Protein AF-A0A6I1R3F6-F1 (afdb_monomer)

Structure (mmCIF, N/CA/C/O backbone):
data_AF-A0A6I1R3F6-F1
#
_entry.id   AF-A0A6I1R3F6-F1
#
loop_
_atom_site.group_PDB
_atom_site.id
_atom_site.type_symbol
_atom_site.label_atom_id
_atom_site.label_alt_id
_atom_site.label_comp_id
_atom_site.label_asym_id
_atom_site.label_entity_id
_atom_site.label_seq_id
_atom_site.pdbx_PDB_ins_code
_atom_site.Cartn_x
_atom_site.Cartn_y
_atom_site.Cartn_z
_atom_site.occupancy
_atom_site.B_iso_or_equiv
_atom_site.auth_seq_id
_atom_site.auth_comp_id
_atom_site.auth_asym_id
_atom_site.auth_atom_id
_atom_site.pdbx_PDB_model_num
ATOM 1 N N . MET A 1 1 ? 29.181 -37.029 -28.306 1.00 40.41 1 MET A N 1
ATOM 2 C CA . MET A 1 1 ? 28.873 -35.584 -28.280 1.00 40.41 1 MET A CA 1
ATOM 3 C C . MET A 1 1 ? 28.241 -35.306 -26.934 1.00 40.41 1 MET A C 1
ATOM 5 O O . MET A 1 1 ? 27.247 -35.942 -26.618 1.00 40.41 1 MET A O 1
ATOM 9 N N . ASN A 1 2 ? 28.921 -34.522 -26.099 1.00 43.09 2 ASN A N 1
ATOM 10 C CA . ASN A 1 2 ? 28.601 -34.361 -24.684 1.00 43.09 2 ASN A CA 1
ATOM 11 C C . ASN A 1 2 ? 27.463 -33.340 -24.540 1.00 43.09 2 ASN A C 1
ATOM 13 O O . ASN A 1 2 ? 27.579 -32.219 -25.027 1.00 43.09 2 ASN A O 1
ATOM 17 N N . THR A 1 3 ? 26.352 -33.756 -23.946 1.00 56.38 3 THR A N 1
ATOM 18 C CA . THR A 1 3 ? 25.122 -32.978 -23.780 1.00 56.38 3 THR A CA 1
ATOM 19 C C . THR A 1 3 ? 25.123 -32.307 -22.409 1.00 56.38 3 THR A C 1
ATOM 21 O O . THR A 1 3 ? 24.576 -32.893 -21.481 1.00 56.38 3 THR A O 1
ATOM 24 N N . ASN A 1 4 ? 25.759 -31.139 -22.238 1.00 58.84 4 ASN A N 1
ATOM 25 C CA . ASN A 1 4 ? 25.516 -30.315 -21.039 1.00 58.84 4 ASN A CA 1
ATOM 26 C C . ASN A 1 4 ? 25.976 -28.843 -21.124 1.00 58.84 4 ASN A C 1
ATOM 28 O O . ASN A 1 4 ? 26.425 -28.289 -20.126 1.00 58.84 4 ASN A O 1
ATOM 32 N N . GLU A 1 5 ? 25.876 -28.200 -22.284 1.00 63.78 5 GLU A N 1
ATOM 33 C CA . GLU A 1 5 ? 26.035 -26.741 -22.374 1.00 63.78 5 GLU A CA 1
ATOM 34 C C . GLU A 1 5 ? 24.623 -26.145 -22.394 1.00 63.78 5 GLU A C 1
ATOM 36 O O . GLU A 1 5 ? 23.944 -26.172 -23.424 1.00 63.78 5 GLU A O 1
ATOM 41 N N . LEU A 1 6 ? 24.127 -25.695 -21.238 1.00 65.44 6 LEU A N 1
ATOM 42 C CA . LEU A 1 6 ? 22.961 -24.815 -21.232 1.00 65.44 6 LEU A CA 1
ATOM 43 C C . LEU A 1 6 ? 23.379 -23.520 -21.950 1.00 65.44 6 LEU A C 1
ATOM 45 O O . LEU A 1 6 ? 24.468 -23.023 -21.680 1.00 65.44 6 LEU A O 1
ATOM 49 N N . PRO A 1 7 ? 22.558 -22.968 -22.858 1.00 79.00 7 PRO A N 1
ATOM 50 C CA . PRO A 1 7 ? 22.942 -21.830 -23.699 1.00 79.00 7 PRO A CA 1
ATOM 51 C C . PRO A 1 7 ? 23.193 -20.513 -22.937 1.00 79.00 7 PRO A C 1
ATOM 53 O O . PRO A 1 7 ? 23.500 -19.515 -23.581 1.00 79.00 7 PRO A O 1
ATOM 56 N N . PHE A 1 8 ? 23.057 -20.508 -21.606 1.00 79.88 8 PHE A N 1
ATOM 57 C CA . PHE A 1 8 ? 23.216 -19.351 -20.725 1.00 79.88 8 PHE A CA 1
ATOM 58 C C . PHE A 1 8 ? 23.803 -19.788 -19.374 1.00 79.88 8 PHE A C 1
ATOM 60 O O . PHE A 1 8 ? 23.518 -20.897 -18.904 1.00 79.88 8 PHE A O 1
ATOM 67 N N . SER A 1 9 ? 24.596 -18.920 -18.748 1.00 87.06 9 SER A N 1
ATOM 68 C CA . SER A 1 9 ? 25.191 -19.116 -17.423 1.00 87.06 9 SER A CA 1
ATOM 69 C C . SER A 1 9 ? 24.398 -18.396 -16.321 1.00 87.06 9 SER A C 1
ATOM 71 O O .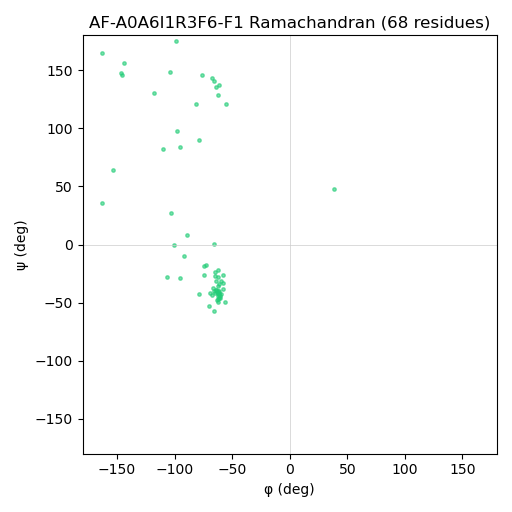 SER A 1 9 ? 23.417 -17.700 -16.582 1.00 87.06 9 SER A O 1
ATOM 73 N N . LEU A 1 10 ? 24.784 -18.578 -15.052 1.00 85.00 10 LEU A N 1
ATOM 74 C CA . LEU A 1 10 ? 24.125 -17.902 -13.924 1.00 85.00 10 LEU A CA 1
ATOM 75 C C . LEU A 1 10 ? 24.263 -16.378 -14.035 1.00 85.00 10 LEU A C 1
ATOM 77 O O . LEU A 1 10 ? 23.345 -15.631 -13.702 1.00 85.00 10 LEU A O 1
ATOM 81 N N . GLU A 1 11 ? 25.407 -15.932 -14.533 1.00 84.94 11 GLU A N 1
ATOM 82 C CA . GLU A 1 11 ? 25.749 -14.531 -14.739 1.00 84.94 11 GLU A CA 1
ATOM 83 C C . GLU A 1 11 ? 24.809 -13.852 -15.746 1.00 84.94 11 GLU A C 1
ATOM 85 O O . GLU A 1 11 ? 24.536 -12.665 -15.598 1.00 84.94 11 GLU A O 1
ATOM 90 N N . ASP A 1 12 ? 24.237 -14.603 -16.695 1.00 84.25 12 ASP A N 1
ATOM 91 C CA . ASP A 1 12 ? 23.247 -14.088 -17.652 1.00 84.25 12 ASP A CA 1
ATOM 92 C C . ASP A 1 12 ? 21.866 -13.825 -17.012 1.00 84.25 12 ASP A C 1
ATOM 94 O O . ASP A 1 12 ? 21.034 -13.118 -17.582 1.00 84.25 12 ASP A O 1
ATOM 98 N N . VAL A 1 13 ? 21.595 -14.398 -15.831 1.00 85.81 13 VAL A N 1
ATOM 99 C CA . VAL A 1 13 ? 20.303 -14.299 -15.120 1.00 85.81 13 VAL A CA 1
ATOM 100 C C . VAL A 1 13 ? 20.390 -13.378 -13.898 1.00 85.81 13 VAL A C 1
ATOM 102 O O . VAL A 1 13 ? 19.394 -12.767 -13.501 1.00 85.81 13 VAL A O 1
ATOM 105 N N . VAL A 1 14 ? 21.571 -13.253 -13.287 1.00 90.69 14 VAL A N 1
ATOM 106 C CA . VAL A 1 14 ? 21.792 -12.396 -12.114 1.00 90.69 14 VAL A CA 1
ATOM 107 C C . VAL A 1 14 ? 21.925 -10.937 -12.553 1.00 90.69 14 VAL A C 1
ATOM 109 O O . VAL A 1 14 ? 23.012 -10.427 -12.800 1.00 90.69 14 VAL A O 1
ATOM 112 N N . LEU A 1 15 ? 20.790 -10.241 -12.604 1.00 88.44 15 LEU A N 1
ATOM 113 C CA . LEU A 1 15 ? 20.682 -8.843 -13.036 1.00 88.44 15 LEU A CA 1
ATOM 114 C C . LEU A 1 15 ? 20.516 -7.863 -11.860 1.00 88.44 15 LEU A C 1
ATOM 116 O O . LEU A 1 15 ? 19.917 -6.800 -12.001 1.00 88.44 15 LEU A O 1
ATOM 120 N N . ASN A 1 16 ? 21.020 -8.200 -10.668 1.00 90.44 16 ASN A N 1
ATOM 121 C CA . ASN A 1 16 ? 20.849 -7.364 -9.471 1.00 90.44 16 ASN A CA 1
ATOM 122 C C . ASN A 1 16 ? 21.444 -5.953 -9.638 1.00 90.44 16 ASN A C 1
ATOM 124 O O . ASN A 1 16 ? 20.908 -5.008 -9.062 1.00 90.44 16 ASN A O 1
ATOM 128 N N . SER A 1 17 ? 22.515 -5.800 -10.429 1.00 89.38 17 SER A N 1
ATOM 129 C CA . SER A 1 17 ? 23.080 -4.490 -10.791 1.00 89.38 17 SER A CA 1
ATOM 130 C C . SER A 1 17 ? 22.088 -3.622 -11.566 1.00 89.38 17 SER A C 1
ATOM 132 O O . SER A 1 17 ? 22.050 -2.410 -11.367 1.00 89.38 17 SER A O 1
ATOM 134 N N . GLU A 1 18 ? 21.242 -4.243 -12.391 1.00 90.19 18 GLU A N 1
ATOM 135 C CA . GLU A 1 18 ? 20.272 -3.560 -13.248 1.00 90.19 18 GLU A CA 1
ATOM 136 C C . GLU A 1 18 ? 19.074 -3.008 -12.468 1.00 90.19 18 GLU A C 1
ATOM 138 O O . GLU A 1 18 ? 18.390 -2.097 -12.937 1.00 90.19 18 GLU A O 1
ATOM 143 N N . LEU A 1 19 ? 18.832 -3.498 -11.244 1.00 88.62 19 LEU A N 1
ATOM 144 C CA . LEU A 1 19 ? 17.752 -2.999 -10.385 1.00 88.62 19 LEU A CA 1
ATOM 145 C C . LEU A 1 19 ? 17.885 -1.498 -10.100 1.00 88.62 19 LEU A C 1
ATOM 147 O O . LEU A 1 19 ? 16.870 -0.812 -10.002 1.00 88.62 19 LEU A O 1
ATOM 151 N N . LEU A 1 20 ? 19.118 -0.985 -10.013 1.00 89.06 20 LEU A N 1
ATOM 152 C CA . LEU A 1 20 ? 19.398 0.436 -9.777 1.00 89.06 20 LEU A CA 1
ATOM 153 C C . LEU A 1 20 ? 18.931 1.338 -10.927 1.00 89.06 20 LEU A C 1
ATOM 155 O O . LEU A 1 20 ? 18.685 2.522 -10.711 1.00 89.06 20 LEU A O 1
ATOM 159 N N . TYR A 1 21 ? 18.806 0.785 -12.134 1.00 89.75 21 TYR A N 1
ATOM 160 C CA . TYR A 1 21 ? 18.406 1.518 -13.335 1.00 89.75 21 TYR A CA 1
ATOM 161 C C . TYR A 1 21 ? 16.935 1.310 -13.696 1.00 89.75 21 TYR A C 1
ATOM 163 O O . TYR A 1 21 ? 16.448 1.883 -14.674 1.00 89.75 21 TYR A O 1
ATOM 171 N N . ARG A 1 22 ? 16.197 0.511 -12.913 1.00 87.88 22 ARG A N 1
ATOM 172 C CA . ARG A 1 22 ? 14.763 0.329 -13.116 1.00 87.88 22 ARG A CA 1
ATOM 173 C C . ARG A 1 22 ? 14.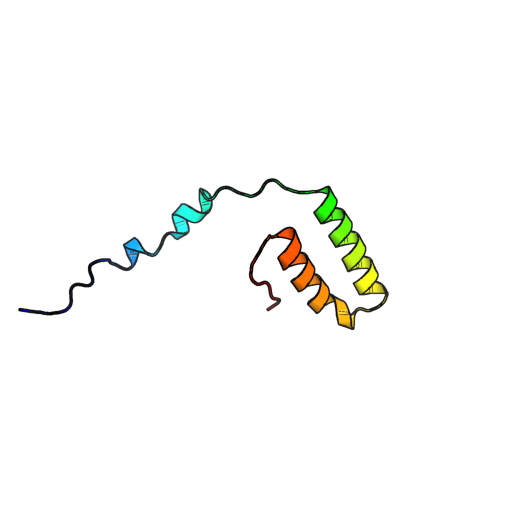058 1.668 -12.923 1.00 87.88 22 ARG A C 1
ATOM 175 O O . ARG A 1 22 ? 14.226 2.328 -11.900 1.00 87.88 22 ARG A O 1
ATOM 182 N N . ALA A 1 23 ? 13.228 2.044 -13.893 1.00 88.38 23 ALA A N 1
ATOM 183 C CA . ALA A 1 23 ? 12.379 3.217 -13.757 1.00 88.38 23 ALA A CA 1
ATOM 184 C C . ALA A 1 23 ? 11.519 3.085 -12.490 1.00 88.38 23 ALA A C 1
ATOM 186 O O . ALA A 1 23 ? 10.759 2.123 -12.339 1.00 88.38 23 ALA A O 1
ATOM 187 N N . CYS A 1 24 ? 11.663 4.045 -11.578 1.00 84.88 24 CYS A N 1
ATOM 188 C CA . CYS A 1 24 ? 10.794 4.142 -10.418 1.00 84.88 24 CYS A CA 1
ATOM 189 C C . CYS A 1 24 ? 9.444 4.721 -10.851 1.00 84.88 24 CYS A C 1
ATOM 191 O O . CYS A 1 24 ? 9.385 5.569 -11.747 1.00 84.88 24 CYS A O 1
ATOM 193 N N . ARG A 1 25 ? 8.358 4.276 -10.214 1.00 86.38 25 ARG A N 1
ATOM 194 C CA . ARG A 1 25 ? 7.059 4.930 -10.398 1.00 86.38 25 ARG A CA 1
ATOM 195 C C . ARG A 1 25 ? 7.118 6.325 -9.781 1.00 86.38 25 ARG A C 1
ATOM 197 O O . ARG A 1 25 ? 7.766 6.519 -8.753 1.00 86.38 25 ARG A O 1
ATOM 204 N N . SER A 1 26 ? 6.459 7.293 -10.411 1.00 90.88 26 SER A N 1
ATOM 205 C CA . SER A 1 26 ? 6.272 8.602 -9.788 1.00 90.88 26 SER A CA 1
ATOM 206 C C . SER A 1 26 ? 5.457 8.435 -8.502 1.00 90.88 26 SER A C 1
ATOM 208 O O . SER A 1 26 ? 4.502 7.657 -8.512 1.00 90.88 26 SER A O 1
ATOM 210 N N . PRO A 1 27 ? 5.830 9.122 -7.411 1.00 91.50 27 PRO A N 1
ATOM 211 C CA . PRO A 1 27 ? 5.087 9.038 -6.163 1.00 91.50 27 PRO A CA 1
ATOM 212 C C . PRO A 1 27 ? 3.689 9.639 -6.328 1.00 91.50 27 PRO A C 1
ATOM 214 O O . PRO A 1 27 ? 3.535 10.683 -6.968 1.00 91.50 27 PRO A O 1
ATOM 217 N N . ASP A 1 28 ? 2.698 8.997 -5.712 1.00 95.88 28 ASP A N 1
ATOM 218 C CA . ASP A 1 28 ? 1.342 9.522 -5.545 1.00 95.88 28 ASP A CA 1
ATOM 219 C C . ASP A 1 28 ? 1.126 9.844 -4.063 1.00 95.88 28 ASP A C 1
ATOM 221 O O . ASP A 1 28 ? 0.617 9.042 -3.280 1.00 95.88 28 ASP A O 1
ATOM 225 N N . TYR A 1 29 ? 1.599 11.023 -3.660 1.00 97.00 29 TYR A N 1
ATOM 226 C CA . TYR A 1 29 ? 1.596 11.429 -2.255 1.00 97.00 29 TYR A CA 1
ATOM 227 C C . TYR A 1 29 ? 0.191 11.590 -1.670 1.00 97.00 29 TYR A C 1
ATOM 229 O O . TYR A 1 29 ? 0.022 11.467 -0.458 1.00 97.00 29 TYR A O 1
ATOM 237 N N . GLU A 1 30 ? -0.802 11.895 -2.505 1.00 98.25 30 GLU A N 1
ATOM 238 C CA . GLU A 1 30 ? -2.187 12.031 -2.062 1.00 98.25 30 GLU A CA 1
ATOM 239 C C . GLU A 1 30 ? -2.740 10.658 -1.678 1.00 98.25 30 GLU A C 1
ATOM 241 O O . GLU A 1 30 ? -3.143 10.467 -0.527 1.00 98.25 30 GLU A O 1
ATOM 246 N N . ALA A 1 31 ? -2.630 9.678 -2.581 1.00 97.81 31 ALA A N 1
ATOM 247 C 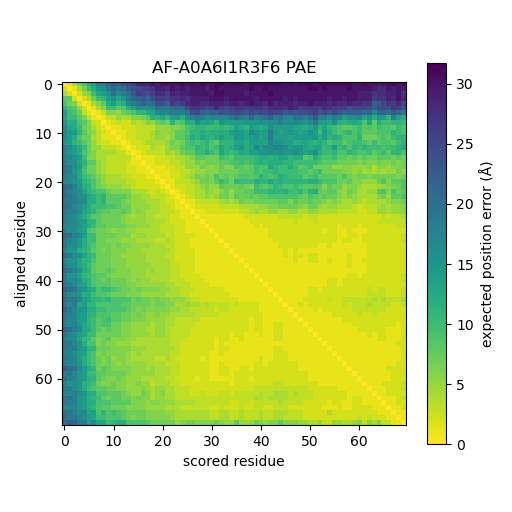CA . ALA A 1 31 ? -3.064 8.308 -2.322 1.00 97.81 31 ALA A CA 1
ATOM 248 C C . ALA A 1 31 ? -2.300 7.662 -1.151 1.00 97.81 31 ALA A C 1
ATOM 250 O O . ALA A 1 31 ? -2.900 7.004 -0.298 1.00 97.81 31 ALA A O 1
ATOM 251 N N . GLU A 1 32 ? -0.982 7.879 -1.063 1.00 97.56 32 GLU A N 1
ATOM 252 C CA . GLU A 1 32 ? -0.167 7.396 0.059 1.00 97.56 32 GLU A CA 1
ATOM 253 C C . GLU A 1 32 ? -0.633 7.984 1.400 1.00 97.56 32 GLU A C 1
ATOM 255 O O . GLU A 1 32 ? -0.767 7.260 2.390 1.00 97.56 32 GLU A O 1
ATOM 260 N N . ASN A 1 33 ? -0.914 9.288 1.455 1.00 98.50 33 ASN A N 1
ATOM 261 C CA . ASN A 1 33 ? -1.360 9.942 2.681 1.00 98.50 33 ASN A CA 1
ATOM 262 C C . ASN A 1 33 ? -2.755 9.466 3.123 1.00 98.50 33 ASN A C 1
ATOM 264 O O . ASN A 1 33 ? -2.962 9.175 4.303 1.00 98.50 33 ASN A O 1
ATOM 268 N N . GLU A 1 34 ? -3.704 9.345 2.192 1.00 98.62 34 GLU A N 1
ATOM 269 C CA . GLU A 1 34 ? -5.039 8.802 2.477 1.00 98.62 34 GLU A CA 1
ATOM 270 C C . GLU A 1 34 ? -4.973 7.365 3.011 1.00 98.62 34 GLU A C 1
ATOM 272 O O . GLU A 1 34 ? -5.647 7.018 3.990 1.00 98.62 34 GLU A O 1
ATOM 277 N N . ALA A 1 35 ? -4.113 6.540 2.413 1.00 98.44 35 ALA A N 1
ATOM 278 C CA . ALA A 1 35 ? -3.871 5.178 2.856 1.00 98.44 35 ALA A CA 1
ATOM 279 C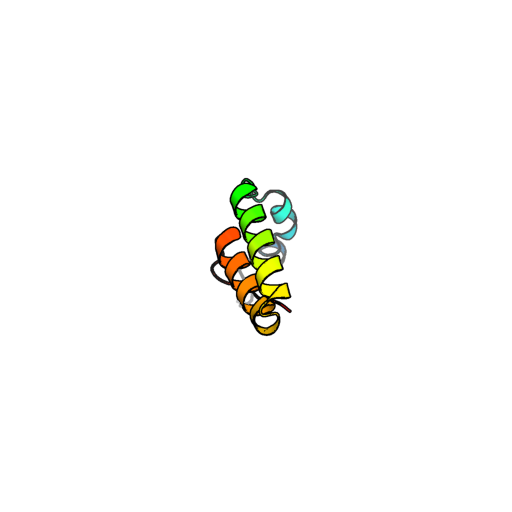 C . ALA A 1 35 ? -3.323 5.128 4.291 1.00 98.44 35 ALA A C 1
ATOM 281 O O . ALA A 1 35 ? -3.828 4.363 5.114 1.00 98.44 35 ALA A O 1
ATOM 282 N N . LEU A 1 36 ? -2.340 5.970 4.625 1.00 98.50 36 LEU A N 1
ATOM 283 C CA . LEU A 1 36 ? -1.767 6.028 5.974 1.00 98.50 36 LEU A CA 1
ATOM 284 C C . LEU A 1 36 ? -2.799 6.442 7.030 1.00 98.50 36 LEU A C 1
ATOM 286 O O . LEU A 1 36 ? -2.859 5.830 8.099 1.00 98.50 36 LEU A O 1
ATOM 290 N N . ILE A 1 37 ? -3.638 7.438 6.732 1.00 98.62 37 ILE A N 1
ATOM 291 C CA . ILE A 1 37 ? -4.725 7.865 7.626 1.00 98.62 37 ILE A CA 1
ATOM 292 C C . ILE A 1 37 ? -5.716 6.717 7.851 1.00 98.62 37 ILE A C 1
ATOM 294 O O . ILE A 1 37 ? -6.076 6.423 8.992 1.00 98.62 37 ILE A O 1
ATOM 298 N N . THR A 1 38 ? -6.118 6.038 6.776 1.00 98.50 38 THR A N 1
ATOM 299 C CA . THR A 1 38 ? -7.063 4.914 6.831 1.00 98.50 38 THR A CA 1
ATOM 300 C C . THR A 1 38 ? -6.507 3.753 7.655 1.00 98.50 38 THR A C 1
ATOM 302 O O . THR A 1 38 ? -7.202 3.192 8.503 1.00 98.50 38 THR A O 1
ATOM 305 N N . LEU A 1 39 ? -5.235 3.401 7.452 1.00 98.56 39 LEU A N 1
ATOM 306 C CA . LEU A 1 39 ? -4.572 2.343 8.212 1.00 98.56 39 LEU A CA 1
ATOM 307 C C . LEU A 1 39 ? -4.455 2.701 9.698 1.00 98.56 39 LEU A C 1
ATOM 309 O O . LEU A 1 39 ? -4.688 1.842 10.544 1.00 98.56 39 LEU A O 1
ATOM 313 N N . ALA A 1 40 ? -4.162 3.961 10.032 1.00 98.56 40 ALA A N 1
ATOM 314 C CA . ALA A 1 40 ? -4.125 4.416 11.420 1.00 98.56 40 ALA A CA 1
ATOM 315 C C . ALA A 1 40 ? -5.499 4.304 12.106 1.00 98.56 40 ALA A C 1
ATOM 317 O O . ALA A 1 40 ? -5.573 3.870 13.255 1.00 98.56 40 ALA A O 1
ATOM 318 N N . GLN A 1 41 ? -6.584 4.641 11.399 1.00 98.56 41 GLN A N 1
ATOM 319 C CA . GLN A 1 41 ? -7.953 4.471 11.901 1.00 98.56 41 GLN A CA 1
ATOM 320 C C . GLN A 1 41 ? -8.286 2.995 12.132 1.00 98.56 41 GLN A C 1
ATOM 322 O O . GLN A 1 41 ? -8.736 2.631 13.213 1.00 98.56 41 GLN A O 1
ATOM 327 N N . ILE A 1 42 ? -7.983 2.121 11.168 1.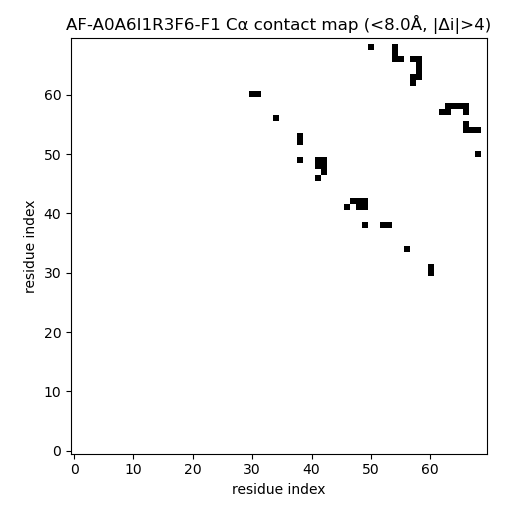00 98.50 42 ILE A N 1
ATOM 328 C CA . ILE A 1 42 ? -8.210 0.673 11.309 1.00 98.50 42 ILE A CA 1
ATOM 329 C C . ILE A 1 42 ? -7.402 0.104 12.472 1.00 98.50 42 ILE A C 1
ATOM 331 O O . ILE A 1 42 ? -7.912 -0.707 13.233 1.00 98.50 42 ILE A O 1
ATOM 335 N N . MET A 1 43 ? -6.160 0.545 12.655 1.00 98.19 43 MET A N 1
ATOM 336 C CA . MET A 1 43 ? -5.341 0.103 13.779 1.00 98.19 43 MET A CA 1
A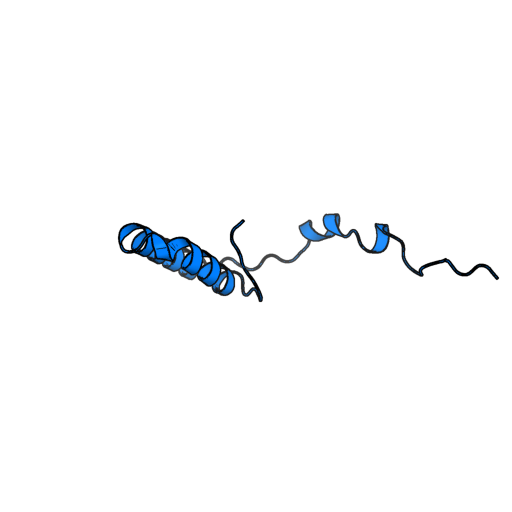TOM 337 C C . MET A 1 43 ? -5.927 0.524 15.137 1.00 98.19 43 MET A C 1
ATOM 339 O O . MET A 1 43 ? -5.752 -0.198 16.117 1.00 98.19 43 MET A O 1
ATOM 343 N N . ALA A 1 44 ? -6.613 1.668 15.203 1.00 98.38 44 ALA A N 1
ATOM 344 C CA . ALA A 1 44 ? -7.277 2.140 16.415 1.00 98.38 44 ALA A CA 1
ATOM 345 C C . ALA A 1 44 ? -8.617 1.428 16.673 1.00 98.38 44 ALA A C 1
ATOM 347 O O . ALA A 1 44 ? -8.892 1.045 17.810 1.00 98.38 44 ALA A O 1
ATOM 348 N N . ASP A 1 45 ? -9.426 1.237 15.628 1.00 98.44 45 ASP A N 1
ATOM 349 C CA . ASP A 1 45 ? -10.815 0.784 15.748 1.00 98.44 45 ASP A CA 1
ATOM 350 C C . ASP A 1 45 ? -10.978 -0.737 15.585 1.00 98.44 45 ASP A C 1
ATOM 352 O O . ASP A 1 45 ? -11.923 -1.327 16.111 1.00 98.44 45 ASP A O 1
ATOM 356 N N . SER A 1 46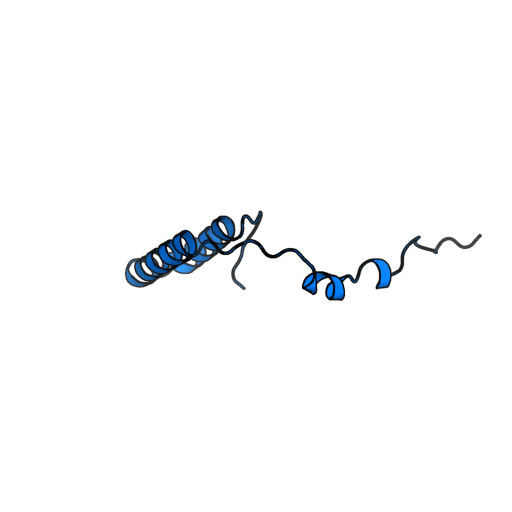 ? -10.099 -1.389 14.821 1.00 97.81 46 SER A N 1
ATOM 357 C CA . SER A 1 46 ? -10.178 -2.814 14.452 1.00 97.81 46 SER A CA 1
ATOM 358 C C . SER A 1 46 ? -8.781 -3.395 14.162 1.00 97.81 46 SER A C 1
ATOM 360 O O . SER A 1 46 ? -8.481 -3.779 13.023 1.00 97.81 46 SER A O 1
ATOM 362 N N . PRO A 1 47 ? -7.882 -3.441 15.166 1.00 97.38 47 PRO A N 1
ATOM 363 C CA . PRO A 1 47 ? -6.485 -3.841 14.985 1.00 97.38 47 PRO A CA 1
ATOM 364 C C . PRO A 1 47 ? -6.315 -5.250 14.405 1.00 97.38 47 PRO A C 1
ATOM 366 O O . PRO A 1 47 ? -5.323 -5.519 13.738 1.00 97.38 47 PRO A O 1
ATOM 369 N N . GLU A 1 48 ? -7.274 -6.151 14.599 1.00 98.12 48 GLU A N 1
ATOM 370 C CA . GLU A 1 48 ? -7.285 -7.483 13.993 1.00 98.12 48 GLU A CA 1
ATOM 371 C C . GLU A 1 48 ? -7.342 -7.462 12.455 1.00 98.12 48 GLU A C 1
ATOM 373 O O . GLU A 1 48 ? -6.921 -8.426 11.816 1.00 98.12 48 GLU A O 1
ATOM 378 N N . LEU A 1 49 ? -7.810 -6.364 11.850 1.00 97.88 49 LEU A N 1
ATOM 379 C CA . LEU A 1 49 ? -7.903 -6.198 10.397 1.00 97.88 49 LEU A CA 1
ATOM 380 C C . LEU A 1 49 ? -6.659 -5.543 9.780 1.00 97.88 49 LEU A C 1
ATOM 382 O O . LEU A 1 49 ? -6.531 -5.519 8.554 1.00 97.88 49 LEU A O 1
ATOM 386 N N . ILE A 1 50 ? -5.730 -5.020 10.592 1.00 98.00 50 ILE A N 1
ATOM 387 C CA . ILE A 1 50 ? -4.660 -4.142 10.096 1.00 98.00 50 ILE A CA 1
ATOM 388 C C . ILE A 1 50 ? -3.731 -4.832 9.097 1.00 98.00 50 ILE A C 1
ATOM 390 O O . ILE A 1 50 ? -3.353 -4.233 8.095 1.00 98.00 50 ILE A O 1
ATOM 394 N N . LEU A 1 51 ? -3.390 -6.101 9.333 1.00 97.75 51 LEU A N 1
ATOM 395 C CA . LEU A 1 51 ? -2.457 -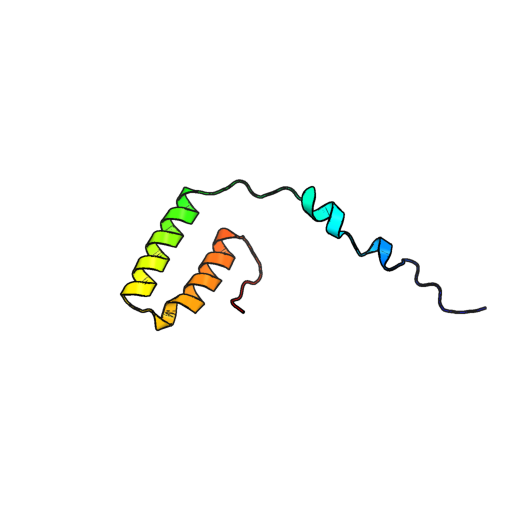6.840 8.480 1.00 97.75 51 LEU A CA 1
ATOM 396 C C . LEU A 1 51 ? -3.065 -7.138 7.108 1.00 97.75 51 LEU A C 1
ATOM 398 O O . LEU A 1 51 ? -2.401 -6.962 6.089 1.00 97.75 51 LEU A O 1
ATOM 402 N N . GLN A 1 52 ? -4.341 -7.530 7.083 1.00 97.75 52 GLN A N 1
ATOM 403 C CA . GLN A 1 52 ? -5.071 -7.739 5.836 1.00 97.75 52 GLN A CA 1
ATOM 404 C C . GLN A 1 52 ? -5.157 -6.430 5.050 1.00 97.75 52 GLN A C 1
ATOM 406 O O . GLN A 1 52 ? -4.793 -6.394 3.874 1.00 97.75 52 GLN A O 1
ATOM 411 N N . ARG A 1 53 ? -5.565 -5.336 5.710 1.00 98.19 53 ARG A N 1
ATOM 412 C CA . ARG A 1 53 ? -5.705 -4.046 5.032 1.00 98.19 53 ARG A CA 1
ATOM 413 C C . ARG A 1 53 ? -4.372 -3.517 4.521 1.00 98.19 53 ARG A C 1
ATOM 415 O O . ARG A 1 53 ? -4.317 -3.000 3.416 1.00 98.19 53 ARG A O 1
ATOM 422 N N . LEU A 1 54 ? -3.295 -3.678 5.284 1.00 98.12 54 LEU A N 1
ATOM 423 C CA . LEU A 1 54 ? -1.965 -3.255 4.863 1.00 98.12 54 LEU A CA 1
ATOM 424 C C . LEU A 1 54 ? -1.509 -3.986 3.591 1.00 98.12 54 LEU A C 1
ATOM 426 O O . LEU A 1 54 ? -0.978 -3.348 2.683 1.00 98.12 54 LEU A O 1
ATOM 430 N N . ALA A 1 55 ? -1.743 -5.299 3.493 1.00 98.25 55 ALA A N 1
ATOM 431 C CA . ALA A 1 55 ? -1.421 -6.058 2.285 1.00 98.25 55 ALA A CA 1
ATOM 432 C C . ALA A 1 55 ? -2.268 -5.614 1.075 1.00 98.25 55 ALA A C 1
ATOM 434 O O . ALA A 1 55 ? -1.730 -5.447 -0.017 1.00 98.25 55 ALA A O 1
ATOM 435 N N . GLU A 1 56 ? -3.566 -5.364 1.267 1.00 98.06 56 GLU A N 1
ATOM 436 C CA . GLU A 1 56 ? -4.454 -4.829 0.221 1.00 98.06 56 GLU A CA 1
ATOM 437 C C . GLU A 1 56 ? -4.026 -3.435 -0.247 1.00 98.06 56 GLU A C 1
ATOM 439 O O . GLU A 1 56 ? -3.878 -3.194 -1.439 1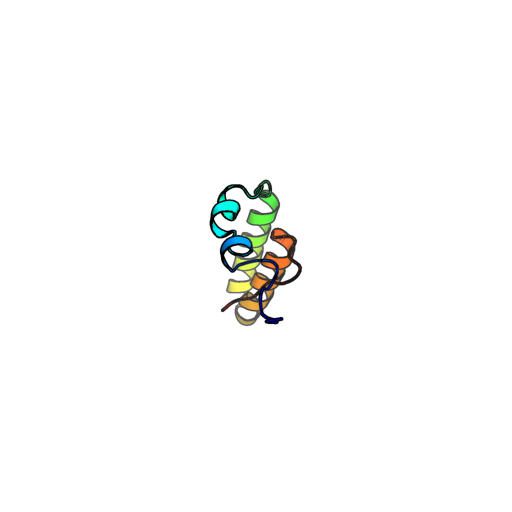.00 98.06 56 GLU A O 1
ATOM 444 N N . THR A 1 57 ? -3.736 -2.528 0.686 1.00 97.94 57 THR A N 1
ATOM 445 C CA . THR A 1 57 ? -3.225 -1.191 0.374 1.00 97.94 57 THR A CA 1
ATOM 446 C C . THR A 1 57 ? -1.917 -1.257 -0.417 1.00 97.94 57 THR A C 1
ATOM 448 O O . THR A 1 57 ? -1.713 -0.466 -1.337 1.00 97.94 57 THR A O 1
ATOM 451 N N . ALA A 1 58 ? -1.033 -2.208 -0.100 1.00 97.06 58 ALA A N 1
ATOM 452 C CA . ALA A 1 58 ? 0.193 -2.415 -0.861 1.00 97.06 58 ALA A CA 1
ATOM 453 C C . ALA A 1 58 ? -0.081 -2.903 -2.295 1.00 97.06 58 ALA A C 1
ATOM 455 O O . ALA A 1 58 ? 0.586 -2.425 -3.211 1.00 97.06 58 ALA A O 1
ATOM 456 N N . LEU A 1 59 ? -1.053 -3.802 -2.511 1.00 97.12 59 LEU A N 1
ATOM 457 C CA . LEU A 1 59 ? -1.477 -4.211 -3.861 1.00 97.12 59 LEU A CA 1
ATOM 458 C C . LEU A 1 59 ? -1.901 -3.003 -4.698 1.00 97.12 59 LEU A C 1
ATOM 460 O O . LEU A 1 59 ? -1.408 -2.833 -5.817 1.00 97.12 59 LEU A O 1
ATOM 464 N N . ASP A 1 60 ? -2.757 -2.159 -4.121 1.00 96.25 60 ASP A N 1
ATOM 465 C CA . ASP A 1 60 ? -3.342 -1.002 -4.795 1.00 96.25 60 ASP A CA 1
ATOM 466 C C . ASP A 1 60 ? -2.269 0.046 -5.133 1.00 96.25 60 ASP A C 1
ATOM 468 O O . ASP A 1 60 ? -2.043 0.355 -6.304 1.00 96.25 60 ASP A O 1
ATOM 472 N N . LEU A 1 61 ? -1.535 0.543 -4.128 1.00 95.94 61 LEU A N 1
ATOM 473 C CA . LEU A 1 61 ? -0.542 1.610 -4.319 1.00 95.94 61 LEU A CA 1
ATOM 474 C C . LEU A 1 61 ? 0.645 1.156 -5.178 1.00 95.94 61 LEU A C 1
ATOM 476 O O . LEU A 1 61 ? 1.176 1.909 -6.000 1.00 95.94 61 LEU A O 1
ATOM 480 N N . CYS A 1 62 ? 1.073 -0.099 -5.019 1.00 93.62 62 CYS A N 1
ATOM 481 C CA . CYS A 1 62 ? 2.185 -0.643 -5.786 1.00 93.62 62 CYS A CA 1
ATOM 482 C C . CYS A 1 62 ? 1.743 -1.280 -7.104 1.00 93.62 62 CYS A C 1
ATOM 484 O O . CYS A 1 62 ? 2.604 -1.886 -7.748 1.00 93.62 62 CYS A O 1
ATOM 486 N N . HIS A 1 63 ? 0.478 -1.163 -7.529 1.00 92.44 63 HIS A N 1
ATOM 487 C CA . HIS A 1 63 ? -0.042 -1.779 -8.758 1.00 92.44 63 HIS A CA 1
ATOM 488 C C . HIS A 1 63 ? 0.550 -3.182 -8.979 1.00 92.44 63 HIS A C 1
ATOM 490 O O . HIS A 1 63 ? 1.181 -3.453 -10.009 1.00 92.44 63 HIS A O 1
ATOM 496 N N . ALA A 1 64 ? 0.530 -3.985 -7.918 1.00 93.81 64 ALA A N 1
ATOM 497 C CA . ALA A 1 64 ? 1.209 -5.266 -7.853 1.00 93.81 64 ALA A CA 1
ATOM 498 C C . ALA A 1 64 ? 0.181 -6.379 -8.009 1.00 93.81 64 ALA A C 1
ATOM 500 O O . ALA A 1 64 ? -0.950 -6.251 -7.553 1.00 93.81 64 ALA A O 1
ATOM 501 N N . ASP A 1 65 ? 0.589 -7.498 -8.598 1.00 95.44 65 ASP A N 1
ATOM 502 C CA . ASP A 1 65 ? -0.292 -8.664 -8.699 1.00 95.44 65 ASP A CA 1
ATOM 503 C C . ASP A 1 65 ? -0.440 -9.384 -7.346 1.00 95.44 65 ASP A C 1
ATOM 505 O O . ASP A 1 65 ? -1.440 -10.052 -7.093 1.00 95.44 65 ASP A O 1
ATOM 509 N N . THR A 1 66 ? 0.563 -9.258 -6.465 1.00 96.62 66 THR A N 1
ATOM 510 C CA . THR A 1 66 ? 0.604 -9.900 -5.141 1.00 96.62 66 THR A CA 1
ATOM 511 C C . THR A 1 66 ? 1.313 -9.020 -4.106 1.00 96.62 66 THR A C 1
ATOM 513 O O . THR A 1 66 ? 2.317 -8.387 -4.435 1.00 96.62 66 THR A O 1
ATOM 516 N N . ALA A 1 67 ? 0.865 -9.059 -2.848 1.00 97.31 67 ALA A N 1
ATOM 517 C CA . ALA A 1 67 ? 1.540 -8.462 -1.694 1.00 97.31 67 ALA A CA 1
ATOM 518 C C . ALA A 1 67 ? 1.345 -9.343 -0.447 1.00 97.31 67 ALA A C 1
ATOM 520 O O . ALA A 1 67 ? 0.391 -10.117 -0.372 1.00 97.31 67 ALA A O 1
ATOM 521 N N . GLY A 1 68 ? 2.249 -9.238 0.530 1.00 95.44 68 GLY A N 1
ATOM 522 C CA . GLY A 1 68 ? 2.197 -10.031 1.758 1.00 95.44 68 GLY A CA 1
ATOM 523 C C . GLY A 1 68 ? 3.068 -9.459 2.873 1.00 95.44 68 GLY A C 1
ATOM 524 O O . GLY A 1 68 ? 3.924 -8.609 2.631 1.00 95.44 68 GLY A O 1
ATOM 525 N N . ILE A 1 69 ? 2.831 -9.938 4.094 1.00 94.25 69 ILE A N 1
ATOM 526 C CA . ILE A 1 69 ? 3.554 -9.559 5.316 1.00 94.25 69 ILE A CA 1
ATOM 527 C C . ILE A 1 69 ? 4.245 -10.819 5.853 1.00 94.25 69 ILE A C 1
ATOM 529 O O . ILE A 1 69 ? 3.595 -11.861 5.955 1.00 94.25 69 ILE A O 1
ATOM 533 N N . SER A 1 70 ? 5.546 -10.732 6.155 1.00 89.00 70 SER A N 1
ATOM 534 C CA . SER A 1 70 ? 6.395 -11.846 6.623 1.00 89.00 70 SER A CA 1
ATOM 535 C C . SER A 1 70 ? 6.868 -11.667 8.056 1.00 89.00 70 SER A C 1
ATOM 537 O O . SER A 1 70 ? 7.323 -10.537 8.350 1.00 89.00 70 SER A O 1
#

pLDDT: mean 90.53, std 12.4, range [40.41, 98.62]

Foldseek 3Di:
DDPDDDVDDPVNVPCVVCVVVPDDDDDPVVLVVVLVVVLVVCCVPPVVCNQVSVFVSCCVRVVDPGGHDD

Radius of gyration: 20.11 Å; Cα contacts (8 Å, |Δi|>4): 24; chains: 1; bounding box: 40×48×45 Å

Secondary structure (DSSP, 8-state):
------SS-GGGT--GGGGGGSPPPPP-HHHHHHHHHHHHHHHHH-GGGHHHHHHHHHHHHTT-S-----

Solvent-accessible surface area (backbone atoms only — not comparable to full-atom values): 4587 Å² total; per-residue (Å²): 136,86,88,80,79,68,99,66,58,70,75,80,68,64,54,74,78,54,59,80,71,53,85,74,78,81,84,56,67,66,65,53,50,54,48,52,54,50,50,53,50,35,47,72,78,41,53,89,49,36,67,63,50,53,29,51,51,45,22,62,79,62,75,39,98,71,63,79,87,132

Mean predicted aligned error: 7.13 Å

Sequence (70 aa):
MNTNELPFSLEDVVLNSELLYRACRSPDYEAENEALITLAQIMADSPELILQRLAETALDLCHADTAGIS